Protein AF-A0A435B2B6-F1 (afdb_monomer)

Radius of gyration: 10.53 Å; Cα contacts (8 Å, |Δi|>4): 58; chains: 1; bounding box: 23×13×30 Å

Solvent-accessible surface 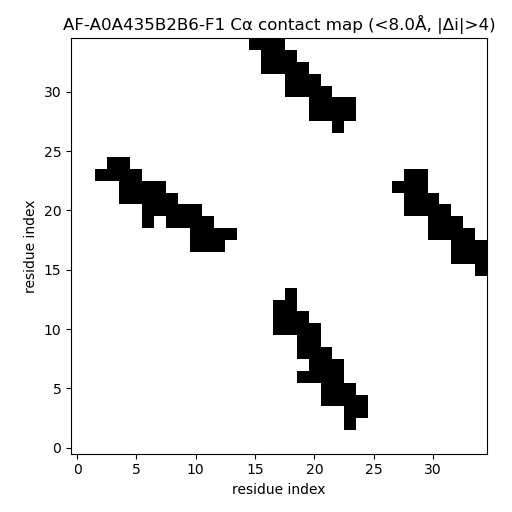area (backbone atoms only — not comparable to full-atom values): 2250 Å² total; per-residue (Å²): 135,85,80,64,57,45,76,76,43,78,71,48,91,46,96,81,35,50,42,39,31,32,26,41,81,86,68,50,80,45,75,52,78,47,118

Nearest PDB structures (foldseek):
  7qep-assembly1_S4  TM=7.427E-01  e=4.924E-01  Encephalitozoon cuniculi GB-M1
  8ovj-assembly1_SE  TM=7.434E-01  e=4.924E-01  Leishmania major strain Friedlin
  8ove-assembly1_A1  TM=7.593E-01  e=5.938E-01  Trypanosoma brucei brucei
  3a0o-assembly1_A  TM=5.657E-01  e=1.611E+00  Agrobacterium fabrum str. C58
  8tpu-assembly1_Ai  TM=5.239E-01  e=9.836E+00  Plasmodium falciparum 3D7

Mean predicted aligned error: 6.97 Å

Structure (mmCIF, N/CA/C/O backbone):
data_AF-A0A435B2B6-F1
#
_entry.id   AF-A0A435B2B6-F1
#
loop_
_atom_site.group_PDB
_atom_site.id
_atom_site.type_symbol
_atom_site.label_atom_id
_atom_site.label_alt_id
_atom_site.label_comp_id
_atom_site.label_asym_id
_atom_site.label_entity_id
_atom_site.label_seq_id
_atom_site.pdbx_PDB_ins_code
_atom_site.Cartn_x
_atom_site.Cartn_y
_atom_site.Cartn_z
_atom_site.occupancy
_atom_site.B_iso_or_equiv
_atom_site.auth_seq_id
_atom_site.auth_comp_id
_atom_site.auth_a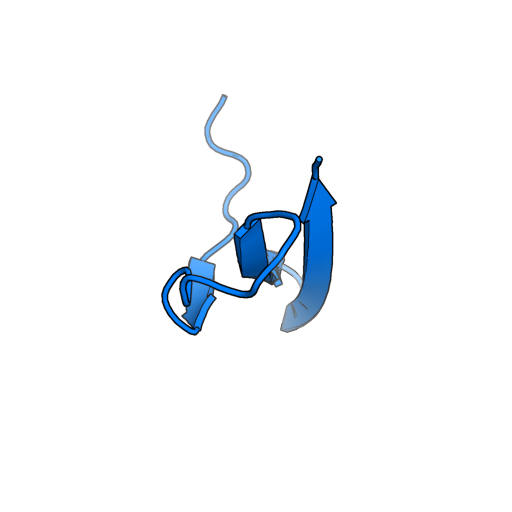sym_id
_atom_site.auth_atom_id
_atom_site.pdbx_PDB_model_num
ATOM 1 N N . GLU A 1 1 ? 6.992 -0.714 14.643 1.00 43.69 1 GLU A N 1
ATOM 2 C CA . GLU A 1 1 ? 5.762 0.091 14.809 1.00 43.69 1 GLU A CA 1
ATOM 3 C C . GLU A 1 1 ? 4.640 -0.540 13.989 1.00 43.69 1 GLU A C 1
ATOM 5 O O . GLU A 1 1 ? 4.884 -0.896 12.843 1.00 43.69 1 GLU A O 1
ATOM 10 N N . ASN A 1 2 ? 3.460 -0.773 14.575 1.00 53.53 2 ASN A N 1
ATOM 11 C CA . ASN A 1 2 ? 2.307 -1.357 13.879 1.00 53.53 2 ASN A CA 1
ATOM 12 C C . ASN A 1 2 ? 1.405 -0.217 13.392 1.00 53.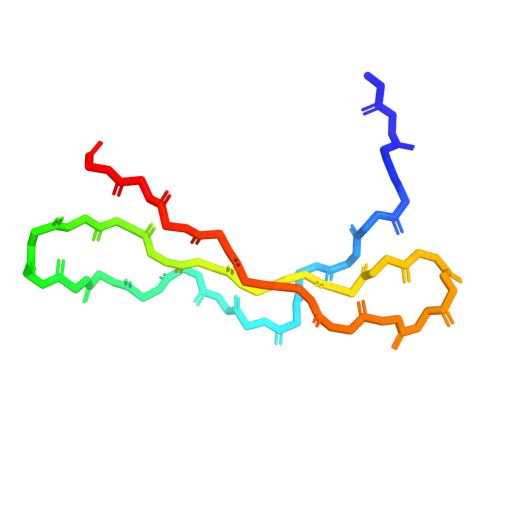53 2 ASN A C 1
ATOM 14 O O . ASN A 1 2 ? 0.547 0.242 14.139 1.00 53.53 2 ASN A O 1
ATOM 18 N N . ALA A 1 3 ? 1.622 0.267 12.167 1.00 66.69 3 ALA A N 1
ATOM 19 C CA . ALA A 1 3 ? 0.901 1.422 11.615 1.00 66.69 3 ALA A CA 1
ATOM 20 C C . ALA A 1 3 ? -0.606 1.170 11.369 1.00 66.69 3 ALA A C 1
ATOM 22 O O . ALA A 1 3 ? -1.302 2.054 10.883 1.00 66.69 3 ALA A O 1
ATOM 23 N N . GLY A 1 4 ? -1.118 -0.032 11.670 1.00 73.75 4 GLY A N 1
ATOM 24 C CA . GLY A 1 4 ? -2.537 -0.383 11.536 1.00 73.75 4 GLY A CA 1
ATOM 25 C C . GLY A 1 4 ? -3.049 -0.408 10.093 1.00 73.75 4 GLY A C 1
ATOM 26 O O . GLY A 1 4 ? -4.246 -0.566 9.874 1.00 73.75 4 GLY A O 1
ATOM 27 N N . GLY A 1 5 ? -2.156 -0.255 9.114 1.00 72.19 5 GLY A N 1
ATOM 28 C CA . GLY A 1 5 ? -2.503 -0.269 7.705 1.00 72.19 5 GLY A CA 1
ATOM 29 C C . GLY A 1 5 ? -2.735 -1.688 7.193 1.00 72.19 5 GLY A C 1
ATOM 30 O O . GLY A 1 5 ? -1.928 -2.583 7.449 1.00 72.19 5 GLY A O 1
ATOM 31 N N . THR A 1 6 ? -3.816 -1.894 6.444 1.00 78.56 6 THR A N 1
ATOM 32 C CA . THR A 1 6 ? -4.109 -3.175 5.782 1.00 78.56 6 THR A CA 1
ATOM 33 C C . THR A 1 6 ? -3.748 -3.077 4.307 1.00 78.56 6 THR A C 1
ATOM 35 O O . THR A 1 6 ? -4.219 -2.175 3.619 1.00 78.56 6 THR A O 1
ATOM 38 N N . ILE A 1 7 ? -2.927 -3.996 3.792 1.00 77.69 7 ILE A N 1
ATOM 39 C CA . ILE A 1 7 ? -2.623 -4.048 2.355 1.00 77.69 7 ILE A CA 1
ATOM 40 C C . ILE A 1 7 ? -3.890 -4.467 1.602 1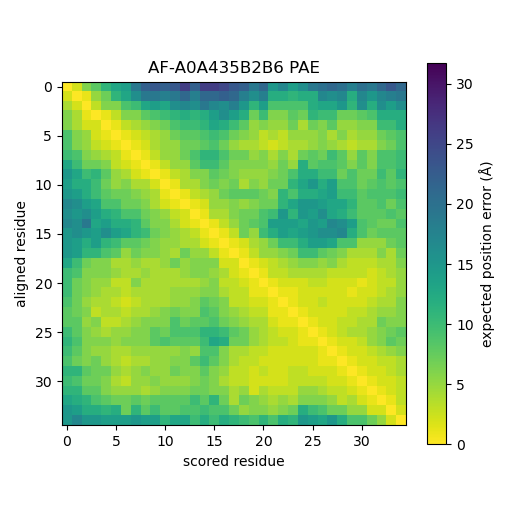.00 77.69 7 ILE A C 1
ATOM 42 O O . ILE A 1 7 ? -4.368 -5.587 1.765 1.00 77.69 7 ILE A O 1
ATOM 46 N N . VAL A 1 8 ? -4.419 -3.570 0.768 1.00 77.38 8 VAL A N 1
ATOM 47 C CA . VAL A 1 8 ? -5.673 -3.784 0.019 1.00 77.38 8 VAL A CA 1
ATOM 48 C C 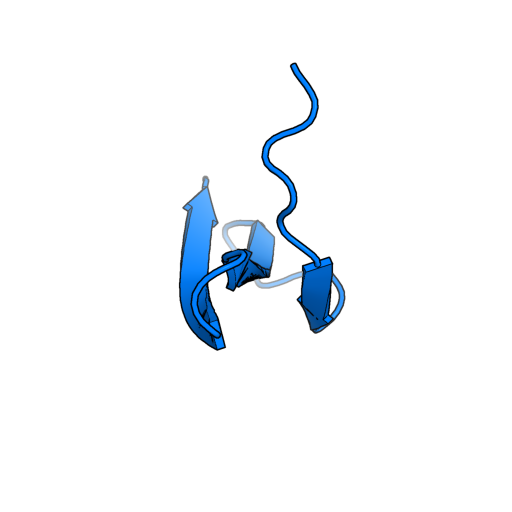. VAL A 1 8 ? -5.412 -4.437 -1.336 1.00 77.38 8 VAL A C 1
ATOM 50 O O . VAL A 1 8 ? -6.261 -5.155 -1.862 1.00 77.38 8 VAL A O 1
ATOM 53 N N . LYS A 1 9 ? -4.225 -4.203 -1.916 1.00 74.12 9 LYS A N 1
ATOM 54 C CA . LYS A 1 9 ? -3.793 -4.818 -3.178 1.00 74.12 9 LYS A CA 1
ATOM 55 C C . LYS A 1 9 ? -2.349 -5.311 -3.072 1.00 74.12 9 LYS A C 1
ATOM 57 O O . LYS A 1 9 ? -1.494 -4.553 -2.608 1.00 74.12 9 LYS A O 1
ATOM 62 N N . PRO A 1 10 ? -2.058 -6.548 -3.513 1.00 66.94 10 PRO A N 1
ATOM 63 C CA . PRO A 1 10 ? -0.709 -7.100 -3.467 1.00 66.94 10 PRO A CA 1
ATOM 64 C C . PRO A 1 10 ? 0.265 -6.277 -4.320 1.00 66.94 10 PRO A C 1
ATOM 66 O O . PRO A 1 10 ? -0.129 -5.675 -5.323 1.00 66.94 10 PRO A O 1
ATOM 69 N N . ILE A 1 11 ? 1.544 -6.275 -3.922 1.00 71.62 11 ILE A N 1
ATOM 70 C CA . ILE A 1 11 ? 2.632 -5.651 -4.686 1.00 71.62 11 ILE A CA 1
ATOM 71 C C . ILE A 1 11 ? 2.699 -6.334 -6.054 1.00 71.62 11 ILE A C 1
ATOM 73 O O . ILE A 1 11 ? 3.084 -7.498 -6.15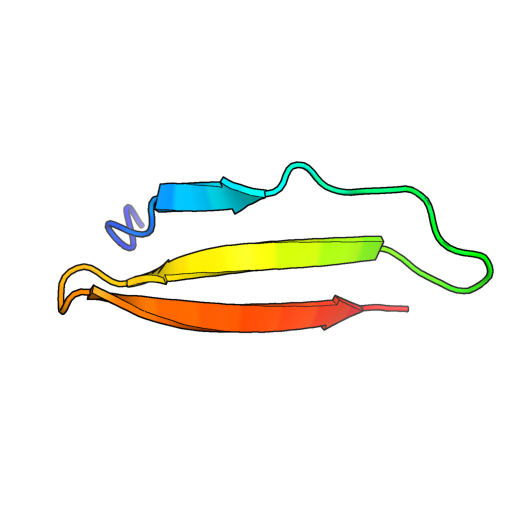3 1.00 71.62 11 ILE A O 1
ATOM 77 N N . LEU A 1 12 ? 2.325 -5.615 -7.109 1.00 70.56 12 LEU A N 1
ATOM 78 C CA . LEU A 1 12 ? 2.478 -6.096 -8.478 1.00 70.56 12 LEU A CA 1
ATOM 79 C C . LEU A 1 12 ? 3.841 -5.637 -9.009 1.00 70.56 12 LEU A C 1
ATOM 81 O O . LEU A 1 12 ? 4.149 -4.446 -8.887 1.00 70.56 12 LEU A O 1
ATOM 85 N N . PRO A 1 13 ? 4.648 -6.533 -9.606 1.00 62.47 13 PRO A N 1
ATOM 86 C CA . PRO A 1 13 ? 5.863 -6.119 -10.287 1.00 62.47 13 PRO A CA 1
ATOM 87 C C . PRO A 1 13 ? 5.468 -5.243 -11.477 1.00 62.47 13 PRO A C 1
ATOM 89 O O . PRO A 1 13 ? 4.725 -5.671 -12.361 1.00 62.47 13 PRO A O 1
ATOM 92 N N . PHE A 1 14 ? 5.931 -3.997 -11.471 1.00 66.62 14 PHE A N 1
ATOM 93 C CA . PHE A 1 14 ? 5.770 -3.069 -12.581 1.00 66.62 14 PHE A CA 1
ATOM 94 C C . PHE A 1 14 ? 7.168 -2.729 -13.115 1.00 66.62 14 PHE A C 1
ATOM 96 O O . PHE A 1 14 ? 8.112 -2.665 -12.322 1.00 66.62 14 PHE A O 1
ATOM 103 N N . PRO A 1 15 ? 7.361 -2.544 -14.433 1.00 69.44 15 PRO A N 1
ATOM 104 C CA . PRO A 1 15 ? 8.660 -2.131 -14.951 1.00 69.44 15 PRO A CA 1
ATOM 105 C C . PRO A 1 15 ? 9.050 -0.782 -14.329 1.00 69.44 15 PRO A C 1
ATOM 107 O O . PRO A 1 15 ? 8.329 0.196 -14.510 1.00 69.44 15 PRO A O 1
ATOM 110 N N . GLY A 1 16 ? 10.154 -0.745 -13.575 1.00 70.75 16 GLY A N 1
ATOM 111 C CA . GLY A 1 16 ? 10.654 0.473 -12.922 1.00 70.75 16 GLY A CA 1
ATOM 112 C C . GLY A 1 16 ? 10.240 0.686 -11.460 1.00 70.75 16 GLY A C 1
ATOM 113 O 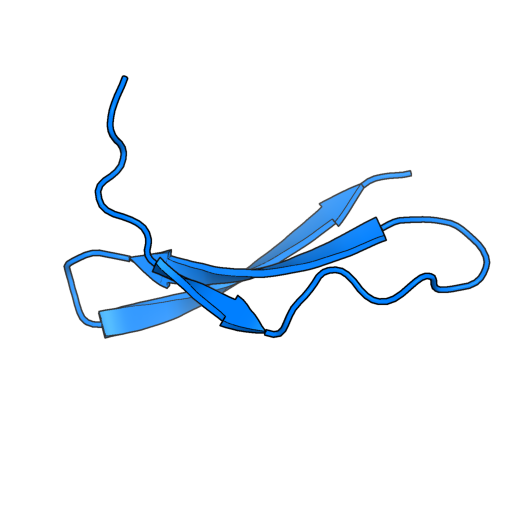O . GLY A 1 16 ? 10.385 1.799 -10.975 1.00 70.75 16 GLY A O 1
ATOM 114 N N . GLY A 1 17 ? 9.722 -0.331 -10.756 1.00 71.94 17 GLY A N 1
ATOM 115 C CA . GLY A 1 17 ? 9.554 -0.243 -9.300 1.00 71.94 17 GLY A CA 1
ATOM 116 C C . GLY A 1 17 ? 8.506 -1.183 -8.709 1.00 71.94 17 GLY A C 1
ATOM 117 O O . GLY A 1 17 ? 7.964 -2.077 -9.369 1.00 71.94 17 GLY A O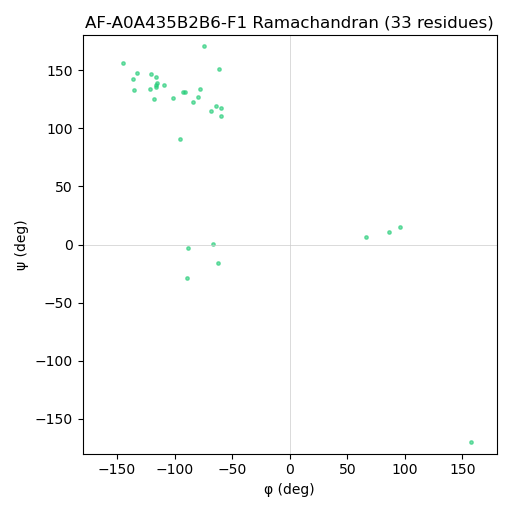 1
ATOM 118 N N . ARG A 1 18 ? 8.196 -0.972 -7.427 1.00 76.94 18 ARG A N 1
ATOM 119 C CA . ARG A 1 18 ? 7.131 -1.690 -6.710 1.00 76.94 18 ARG A CA 1
ATOM 120 C C . ARG A 1 18 ? 6.064 -0.703 -6.260 1.00 76.94 18 ARG A C 1
ATOM 122 O O . ARG A 1 18 ? 6.354 0.255 -5.552 1.00 76.94 18 ARG A O 1
ATOM 129 N N . ARG A 1 19 ? 4.815 -0.975 -6.642 1.00 79.44 19 ARG A N 1
ATOM 130 C CA . ARG A 1 19 ? 3.637 -0.250 -6.154 1.00 79.44 19 ARG A CA 1
ATOM 131 C C . ARG A 1 19 ? 2.825 -1.145 -5.234 1.00 79.44 19 ARG A C 1
ATOM 133 O O . ARG A 1 19 ? 2.599 -2.311 -5.562 1.00 79.44 19 ARG A O 1
ATOM 140 N N . PHE A 1 20 ? 2.350 -0.601 -4.122 1.00 82.50 20 PHE A N 1
ATOM 141 C CA . PHE A 1 20 ? 1.341 -1.258 -3.297 1.00 82.50 20 PHE A CA 1
ATOM 142 C C . PHE A 1 20 ? 0.387 -0.250 -2.688 1.00 82.50 20 PHE A C 1
ATOM 144 O O . PHE A 1 20 ? 0.688 0.938 -2.573 1.00 82.50 20 PHE A O 1
ATOM 151 N N . HIS A 1 21 ? -0.800 -0.753 -2.370 1.00 83.56 21 HIS A N 1
ATOM 152 C CA . HIS A 1 21 ? -1.887 0.035 -1.825 1.00 83.56 21 HIS A CA 1
ATOM 153 C C . HIS A 1 21 ? -2.182 -0.474 -0.423 1.00 83.56 21 HIS A C 1
ATOM 155 O O . HIS A 1 21 ? -2.277 -1.688 -0.210 1.00 83.56 21 HIS A O 1
ATOM 161 N N . PHE A 1 22 ? -2.360 0.444 0.515 1.00 86.44 22 PHE A N 1
ATOM 162 C CA . PHE A 1 22 ? -2.803 0.123 1.860 1.00 86.44 22 PHE A CA 1
ATOM 163 C C . PHE A 1 22 ? -3.932 1.061 2.275 1.00 86.44 22 PHE A C 1
ATOM 165 O O . PHE A 1 22 ? -3.986 2.212 1.848 1.00 86.44 22 PHE A O 1
ATOM 172 N N . ALA A 1 23 ? -4.839 0.541 3.088 1.00 86.31 23 ALA A N 1
ATOM 173 C CA . ALA A 1 23 ? -5.843 1.327 3.773 1.00 86.31 23 ALA A CA 1
ATOM 174 C C . ALA A 1 23 ? -5.296 1.694 5.149 1.00 86.31 23 ALA A C 1
ATOM 176 O O . ALA A 1 23 ? -4.776 0.817 5.844 1.00 86.31 23 ALA A O 1
ATOM 177 N N . ASP A 1 24 ? -5.387 2.963 5.530 1.00 84.69 24 ASP A N 1
ATOM 178 C CA . ASP A 1 24 ? -5.098 3.395 6.895 1.00 84.69 24 ASP A CA 1
ATOM 179 C C . ASP A 1 24 ? -6.242 2.987 7.859 1.00 84.69 24 ASP A C 1
ATOM 181 O O . ASP A 1 24 ? -7.312 2.549 7.420 1.00 84.69 24 ASP A O 1
ATOM 185 N N . PRO A 1 25 ? -6.063 3.130 9.185 1.00 80.12 25 PRO A N 1
ATOM 186 C CA . PRO A 1 25 ? -7.118 2.827 10.156 1.00 80.12 25 PRO A CA 1
ATOM 187 C C . PRO A 1 25 ? -8.389 3.684 10.030 1.00 80.12 25 PRO A C 1
ATOM 189 O O . PRO A 1 25 ? -9.416 3.326 10.602 1.00 80.12 25 PRO A O 1
ATOM 192 N N . ALA A 1 26 ? -8.334 4.814 9.318 1.00 83.62 26 ALA A N 1
ATOM 193 C CA . ALA A 1 26 ? -9.481 5.683 9.065 1.00 83.62 26 ALA A CA 1
ATOM 194 C C . ALA A 1 26 ? -10.261 5.281 7.796 1.00 83.62 26 ALA A C 1
ATOM 196 O O . ALA A 1 26 ? -11.304 5.869 7.512 1.00 83.62 26 ALA A O 1
ATOM 197 N N . GLY A 1 27 ? -9.794 4.265 7.060 1.00 78.94 27 GLY A N 1
ATOM 198 C CA . GLY A 1 27 ? -10.415 3.774 5.831 1.00 78.94 27 GLY A CA 1
ATOM 199 C C . GLY A 1 27 ? -9.975 4.514 4.566 1.00 78.94 27 GLY A C 1
ATOM 200 O O . GLY A 1 27 ? -10.570 4.307 3.510 1.00 78.94 27 GLY A O 1
ATOM 201 N N . ASN A 1 28 ? -8.942 5.356 4.641 1.00 81.94 28 ASN A N 1
ATOM 202 C CA . ASN A 1 28 ? -8.377 6.028 3.477 1.00 81.94 28 ASN A CA 1
ATOM 203 C C . ASN A 1 28 ? -7.459 5.074 2.714 1.00 81.94 28 ASN A C 1
ATOM 205 O O . ASN A 1 28 ? -6.509 4.527 3.279 1.00 81.94 28 ASN A O 1
ATOM 209 N N . GLU A 1 29 ? -7.699 4.917 1.414 1.00 85.06 29 GLU A N 1
ATOM 210 C CA . GLU A 1 29 ? -6.804 4.166 0.538 1.00 85.06 29 GLU A CA 1
ATOM 211 C C . GLU A 1 29 ? -5.648 5.046 0.052 1.00 85.06 29 GLU A C 1
ATOM 213 O O . GLU A 1 29 ? -5.845 6.076 -0.594 1.00 85.06 29 GLU A O 1
ATOM 218 N N . LEU A 1 30 ? -4.424 4.603 0.328 1.00 83.00 30 LEU A N 1
ATOM 219 C CA . LEU A 1 30 ? -3.186 5.262 -0.069 1.00 83.00 30 LEU A CA 1
ATOM 220 C C . LEU A 1 30 ? -2.353 4.327 -0.950 1.00 83.00 30 LEU A C 1
ATOM 222 O O . LEU A 1 30 ? -2.339 3.108 -0.762 1.00 83.00 30 LEU A O 1
ATOM 226 N N . ALA A 1 31 ? -1.631 4.907 -1.908 1.00 78.75 31 ALA A N 1
ATOM 227 C CA . ALA A 1 31 ? -0.709 4.189 -2.780 1.00 78.75 31 ALA A CA 1
ATOM 228 C C . ALA A 1 31 ? 0.701 4.764 -2.639 1.00 78.75 31 ALA A C 1
ATOM 230 O O . ALA A 1 31 ? 0.888 5.979 -2.6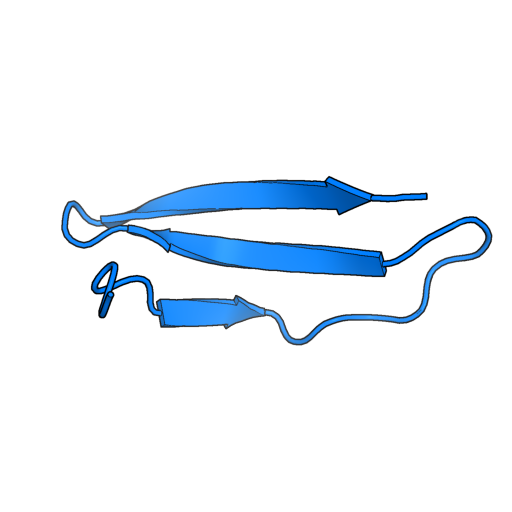78 1.00 78.75 31 ALA A O 1
ATOM 231 N N . VAL A 1 32 ? 1.688 3.881 -2.498 1.00 78.00 32 VAL A N 1
ATOM 232 C CA . VAL A 1 32 ? 3.107 4.249 -2.416 1.00 78.00 32 VAL A CA 1
ATOM 233 C C . VAL A 1 32 ? 3.842 3.672 -3.618 1.00 78.00 32 VAL A C 1
ATOM 235 O O . VAL A 1 32 ? 3.617 2.520 -4.004 1.00 78.00 32 VAL A O 1
ATOM 238 N N . TRP A 1 33 ? 4.720 4.487 -4.201 1.00 77.50 33 TRP A N 1
ATOM 239 C CA . TRP A 1 33 ? 5.671 4.091 -5.233 1.00 77.50 33 TRP A CA 1
ATOM 240 C C . TRP A 1 33 ? 7.096 4.246 -4.699 1.00 77.50 33 TRP A C 1
ATOM 242 O O . TRP A 1 33 ? 7.408 5.214 -4.006 1.00 77.50 33 TRP A O 1
ATOM 252 N N . GLY A 1 34 ? 7.948 3.279 -5.021 1.00 68.88 34 GLY A N 1
ATOM 253 C CA . GLY A 1 34 ? 9.389 3.348 -4.804 1.00 68.88 34 GLY A CA 1
ATOM 254 C C . GLY A 1 34 ? 10.118 2.831 -6.039 1.00 68.88 34 GLY A C 1
ATOM 255 O O . GLY A 1 34 ? 9.624 1.896 -6.683 1.00 68.88 34 GLY A O 1
ATOM 256 N N . GLU A 1 35 ? 11.243 3.473 -6.354 1.00 57.06 35 GLU A N 1
ATOM 257 C CA . GLU A 1 35 ? 12.242 2.984 -7.317 1.00 57.06 35 GLU A CA 1
ATOM 258 C C . GLU A 1 35 ? 12.993 1.776 -6.738 1.00 57.06 35 GLU A C 1
ATOM 260 O O . GLU A 1 35 ? 13.360 1.827 -5.538 1.00 57.06 35 GLU A O 1
#

Foldseek 3Di:
DCQQWDFPDDFDDDVPWTKTWIAGPVRDIDIDTDD

Sequence (35 aa):
ENAGGTIVKPILPFPGGRRFHFADPAGNELAVWGE

Secondary structure (DSSP, 8-state):
-----EEEEEEEEETTEEEEEEE-TTS-EEEEEE-

pLDDT: mean 74.31, std 9.46, range [43.69, 86.44]